Protein 3BJO (pdb70)

InterPro domains:
  IPR003593 AAA+ ATPase domain [SM00382] (24-227)
  IPR011579 ATPase domain [PF01637] (6-269)
  IPR027417 P-loop containing nucleoside triphosphate hydrolase [G3DSA:3.40.50.300] (3-219)
  IPR027417 P-loop containing nucleoside triphosphate hydrolase [SSF52540] (4-293)
  IPR036388 Winged helix-like DNA-binding domain superfamily [G3DSA:1.10.10.10] (275-377)
  IPR049081 Uncharacterized ATP-binding protein MJ1010-like, C-terminal domain [PF21690] (279-377)
  IPR051667 Archaeal ATPase domain-containing protein [PTHR37096] (3-377)

CATH classification: 1.10.10.10

Solvent-accessible surface area: 6872 Å² total

Foldseek 3Di:
DCVVVVVVVVLLVVLVVVVVVLVVQPPDFDFADDPPDTDTHHSVLLLVVLLVLLVPFKAALVVHDPSNVSVCVVVQQWDDDVVVNIIGGNDVSSSSSSNVPD

Secondary structure (DSSP, 8-state):
--HHHHHHHHH--HHHHHHHHHHTTTT---EEEETTEEEE--HHHHHHHHHGGGS-SSEEGGGS-HHHHHHHHHTTSEEEETTTTEEEESSHHHHHHHHHH-

Nearest PDB structures (foldseek):
  3bjo-assembly1_A  TM=1.010E+00  e=8.931E-19  Methanocaldococcus jannaschii DSM 2661
  3h92-assembly1_A  TM=9.023E-01  e=2.180E-09  Methanocaldococcus jannaschii
  7bdv-assembly1_A  TM=6.517E-01  e=1.503E+00  Sulfobacillus 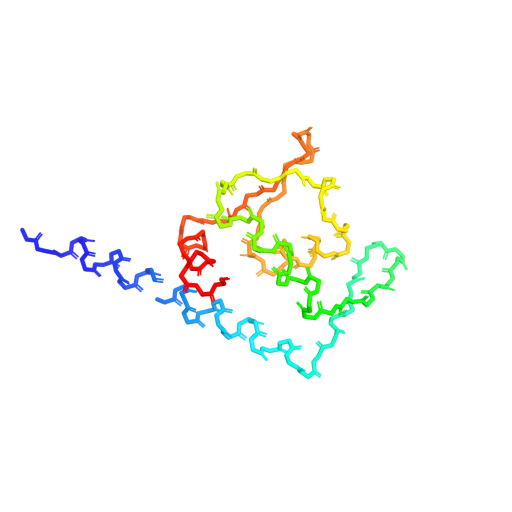thermosulfidooxidans
  6nrb-assembly1_2  TM=3.592E-01  e=3.879E+00  Homo sapiens

Radius of gyration: 14.49 Å; Cα contacts (8 Å, |Δi|>4)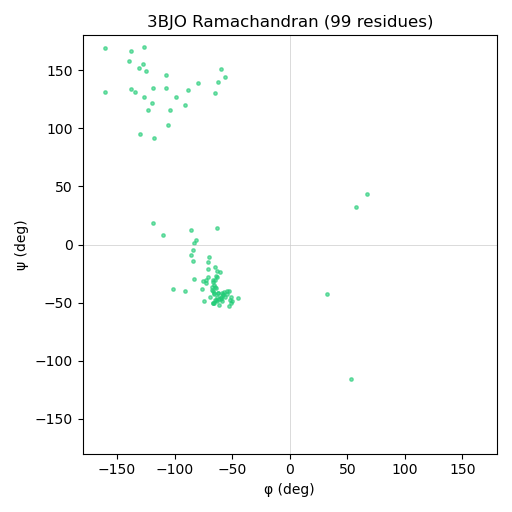: 123; chains: 1; bounding box: 29×47×33 Å

B-factor: mean 47.56, std 6.3, range [28.21, 72.46]

Structure (mmCIF, N/CA/C/O backbone):
data_3BJO
#
_entry.id   3BJO
#
_cell.length_a   62.472
_cell.length_b   83.264
_cell.length_c   125.641
_cell.angle_alpha   90.00
_cell.angle_beta   90.00
_cell.angle_gamma   90.00
#
_symmetry.space_group_name_H-M   'F 2 2 2'
#
loop_
_entity.id
_entity.type
_entity.pdbx_description
1 polymer 'Uncharacterized ATP-binding protein MJ1010'
2 non-polymer 'FORMIC ACID'
3 water water
#
loop_
_atom_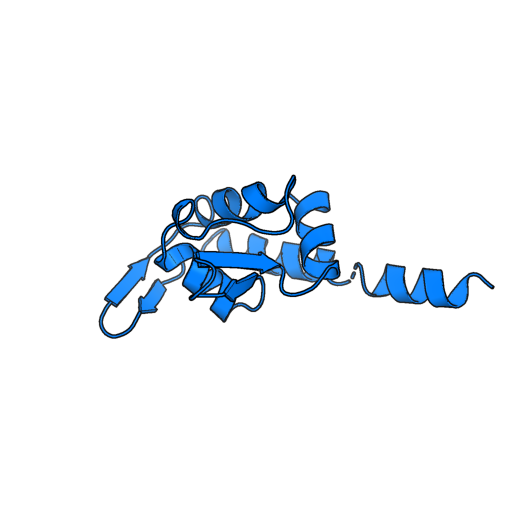site.group_PDB
_atom_site.id
_atom_site.type_symbol
_atom_site.label_atom_id
_atom_site.label_alt_id
_atom_site.label_comp_id
_atom_site.label_asym_id
_atom_site.label_entity_id
_atom_site.label_seq_id
_atom_site.pdbx_PDB_ins_code
_atom_site.Cartn_x
_atom_site.Cartn_y
_atom_site.Cartn_z
_atom_site.occupancy
_atom_site.B_iso_or_equiv
_atom_site.auth_seq_id
_atom_site.auth_comp_id
_atom_site.auth_asym_id
_atom_site.auth_atom_id
_atom_site.pdbx_PDB_model_num
ATOM 1 N N . SER A 1 1 ? 5.107 14.008 -0.219 1.00 54.70 -2 SER A N 1
ATOM 2 C CA . SER A 1 1 ? 5.767 12.750 0.273 1.00 54.36 -2 SER A CA 1
ATOM 3 C C . SER A 1 1 ? 5.951 11.715 -0.854 1.00 53.87 -2 SER A C 1
ATOM 4 O O . SER A 1 1 ? 5.145 11.642 -1.805 1.00 55.09 -2 SER A O 1
ATOM 7 N N . ASN A 1 2 ? 7.018 10.915 -0.754 1.00 51.97 -1 ASN A N 1
ATOM 8 C CA . ASN A 1 2 ? 7.276 9.857 -1.716 1.00 49.18 -1 ASN A CA 1
ATOM 9 C C . ASN A 1 2 ? 6.453 8.567 -1.434 1.00 45.87 -1 ASN A C 1
ATOM 10 O O . ASN A 1 2 ? 6.651 7.564 -2.099 1.00 44.07 -1 ASN A O 1
ATOM 15 N N . ALA A 1 3 ? 5.563 8.591 -0.431 1.00 42.61 0 ALA A N 1
ATOM 16 C CA . ALA A 1 3 ? 5.037 7.342 0.151 1.00 40.42 0 ALA A CA 1
ATOM 17 C C . ALA A 1 3 ? 4.273 6.464 -0.841 1.00 39.46 0 ALA A C 1
ATOM 18 O O . ALA A 1 3 ? 4.628 5.312 -0.988 1.00 39.48 0 ALA A O 1
ATOM 20 N N . LEU A 1 4 ? 3.294 7.030 -1.553 1.00 38.89 1 LEU A N 1
ATOM 21 C CA . LEU A 1 4 ? 2.468 6.312 -2.551 1.00 39.28 1 LEU A CA 1
ATOM 22 C C . LEU A 1 4 ? 3.301 5.848 -3.697 1.00 38.32 1 LEU A C 1
ATOM 23 O O . LEU A 1 4 ? 3.067 4.769 -4.277 1.00 39.03 1 LEU A O 1
ATOM 28 N N . LYS A 1 5 ? 4.272 6.663 -4.064 1.00 37.32 2 LYS A N 1
ATOM 29 C CA . LYS A 1 5 ? 5.196 6.250 -5.103 1.00 38.64 2 LYS A CA 1
ATOM 30 C C . LYS A 1 5 ? 5.949 5.006 -4.644 1.00 36.02 2 LYS A C 1
ATOM 31 O O . LYS A 1 5 ? 6.070 4.044 -5.361 1.00 34.92 2 LYS A O 1
ATOM 37 N N . ASP A 1 6 ? 6.451 5.033 -3.427 1.00 35.02 3 ASP A N 1
ATOM 38 C CA . ASP A 1 6 ? 7.226 3.894 -2.904 1.00 34.88 3 ASP A CA 1
ATOM 39 C C . ASP A 1 6 ? 6.359 2.649 -2.753 1.00 33.28 3 ASP A C 1
ATOM 40 O O . ASP A 1 6 ? 6.834 1.572 -2.934 1.00 34.68 3 ASP A O 1
ATOM 45 N N . VAL A 1 7 ? 5.092 2.813 -2.394 1.00 33.08 4 VAL A N 1
ATOM 46 C CA . VAL A 1 7 ? 4.199 1.660 -2.205 1.00 32.30 4 VAL A CA 1
ATOM 47 C C . VAL A 1 7 ? 4.016 1.002 -3.573 1.00 34.04 4 VAL A C 1
ATOM 48 O O . VAL A 1 7 ? 4.190 -0.189 -3.703 1.00 35.70 4 VAL A O 1
ATOM 52 N N . LEU A 1 8 ? 3.674 1.776 -4.590 1.00 34.17 5 LEU A N 1
ATOM 53 C CA . LEU A 1 8 ? 3.581 1.231 -5.971 1.00 35.87 5 LEU A CA 1
ATOM 54 C C . LEU A 1 8 ? 4.872 0.520 -6.425 1.00 36.62 5 LEU A C 1
ATOM 55 O O . LEU A 1 8 ? 4.859 -0.490 -7.141 1.00 36.49 5 LEU A O 1
ATOM 60 N N . ASN A 1 9 ? 6.019 1.100 -6.074 1.00 39.34 6 ASN A N 1
ATOM 61 C CA . ASN A 1 9 ? 7.321 0.517 -6.419 1.00 41.71 6 ASN A CA 1
ATOM 62 C C . ASN A 1 9 ? 7.480 -0.881 -5.756 1.00 41.47 6 ASN A C 1
ATOM 63 O O . ASN A 1 9 ? 7.932 -1.844 -6.390 1.00 42.28 6 ASN A O 1
ATOM 68 N N . ILE A 1 10 ? 7.059 -0.990 -4.495 1.00 41.04 7 ILE A N 1
ATOM 69 C CA . ILE A 1 10 ? 6.951 -2.303 -3.849 1.00 41.05 7 ILE A CA 1
ATOM 70 C C . ILE A 1 10 ? 6.169 -3.289 -4.702 1.00 41.43 7 ILE A C 1
ATOM 71 O O . ILE A 1 10 ? 6.617 -4.407 -4.958 1.00 41.29 7 ILE A O 1
ATOM 76 N N . LEU A 1 11 ? 4.996 -2.860 -5.159 1.00 41.49 8 LEU A N 1
ATOM 77 C CA . LEU A 1 11 ? 4.067 -3.742 -5.850 1.00 40.78 8 LEU A CA 1
ATOM 78 C C . LEU A 1 11 ? 4.695 -4.165 -7.180 1.00 41.79 8 LEU A C 1
ATOM 79 O O . LEU A 1 11 ? 4.573 -5.313 -7.593 1.00 43.11 8 LEU A O 1
ATOM 84 N N . LEU A 1 12 ? 5.349 -3.220 -7.841 1.00 42.53 9 LEU A N 1
ATOM 85 C CA . LEU A 1 12 ? 5.993 -3.428 -9.138 1.00 42.02 9 LEU A CA 1
ATOM 86 C C . LEU A 1 12 ? 7.137 -4.449 -9.073 1.00 44.05 9 LEU A C 1
ATOM 87 O O . LEU A 1 12 ? 7.189 -5.388 -9.901 1.00 43.68 9 LEU A O 1
ATOM 100 N N . ASP A 1 14 ? 7.768 -6.613 -6.530 1.00 47.36 11 ASP A N 1
ATOM 101 C CA . ASP A 1 14 ? 7.196 -7.884 -6.139 1.00 47.19 11 ASP A CA 1
ATOM 102 C C . ASP A 1 14 ? 6.715 -8.685 -7.349 1.00 47.65 11 ASP A C 1
ATOM 103 O O . ASP A 1 14 ? 6.913 -9.885 -7.388 1.00 46.79 11 ASP A O 1
ATOM 108 N N . GLU A 1 15 ? 6.055 -8.033 -8.313 1.00 46.92 12 GLU A N 1
ATOM 109 C CA . GLU A 1 15 ? 5.451 -8.751 -9.403 1.00 46.48 12 GLU A CA 1
ATOM 110 C C . GLU A 1 15 ? 6.553 -9.188 -10.340 1.00 46.81 12 GLU A C 1
ATOM 111 O O . GLU A 1 15 ? 6.432 -10.205 -10.956 1.00 47.08 12 GLU A O 1
ATOM 117 N N . ILE A 1 16 ? 7.631 -8.412 -10.430 1.00 46.81 13 ILE A N 1
ATOM 118 C CA . ILE A 1 16 ? 8.820 -8.830 -11.149 1.00 46.70 13 ILE A CA 1
ATOM 119 C C . ILE A 1 16 ? 9.426 -10.119 -10.571 1.00 46.88 13 ILE A C 1
ATOM 120 O O . ILE A 1 16 ? 9.769 -11.031 -11.337 1.00 47.01 13 ILE A O 1
ATOM 125 N N . SER A 1 17 ? 9.562 -10.207 -9.250 1.00 46.96 14 SER A N 1
ATOM 126 C CA . SER A 1 17 ? 10.062 -11.419 -8.625 1.00 47.84 14 SER A CA 1
ATOM 127 C C . SER A 1 17 ? 9.120 -12.563 -8.920 1.0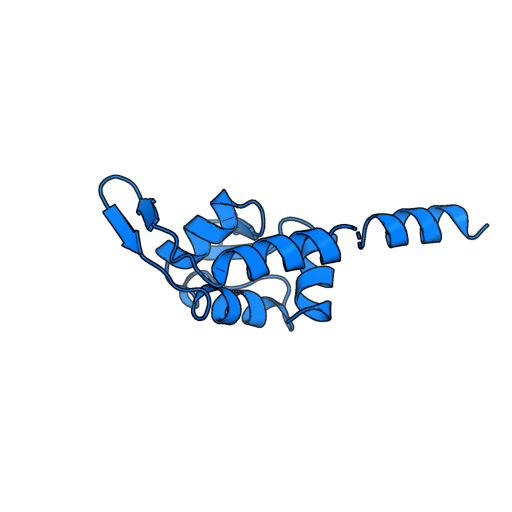0 47.15 14 SER A C 1
ATOM 128 O O . SER A 1 17 ? 9.556 -13.673 -9.193 1.00 47.91 14 SER A O 1
ATOM 131 N N . LYS A 1 18 ? 7.827 -12.299 -8.856 1.00 46.79 15 LYS A N 1
ATOM 132 C CA . LYS A 1 18 ? 6.843 -13.337 -9.103 1.00 47.29 15 LYS A CA 1
ATOM 133 C C . LYS A 1 18 ? 6.916 -13.868 -10.536 1.00 45.63 15 LYS A C 1
ATOM 134 O O . LYS A 1 18 ? 6.841 -15.070 -10.781 1.00 45.07 15 LYS A O 1
ATOM 140 N N . LEU A 1 19 ? 7.017 -12.971 -11.499 1.00 45.08 16 LEU A N 1
ATOM 141 C CA . LEU A 1 19 ? 7.057 -13.403 -12.874 1.00 44.82 16 LEU A CA 1
ATOM 142 C C . LEU A 1 19 ? 8.374 -14.205 -13.122 1.00 44.28 16 LEU A C 1
ATOM 143 O O . LEU A 1 19 ? 8.376 -15.216 -13.783 1.00 44.24 16 LEU A O 1
ATOM 148 N N . LYS A 1 20 ? 9.481 -13.740 -12.574 1.00 45.19 17 LYS A N 1
ATOM 149 C CA . LYS A 1 20 ? 10.785 -14.425 -12.685 1.00 45.58 17 LYS A CA 1
ATOM 150 C C . LYS A 1 20 ? 10.743 -15.849 -12.129 1.00 46.08 17 LYS A C 1
ATOM 151 O O . LYS A 1 20 ? 11.337 -16.769 -12.715 1.00 44.25 17 LYS A O 1
ATOM 157 N N . ASP A 1 21 ? 10.073 -15.996 -10.978 1.00 45.34 18 ASP A N 1
ATOM 158 C CA . ASP A 1 21 ? 9.856 -17.297 -10.379 1.00 47.54 18 ASP A CA 1
ATOM 159 C C . ASP A 1 21 ? 8.977 -18.175 -11.289 1.00 46.70 18 ASP A C 1
ATOM 160 O O . ASP A 1 21 ? 9.292 -19.337 -11.510 1.00 45.55 18 ASP A O 1
ATOM 165 N N . PHE A 1 22 ? 7.866 -17.619 -11.777 1.00 45.59 19 PHE A N 1
ATOM 166 C CA . PHE A 1 22 ? 6.989 -18.320 -12.730 1.00 45.47 19 PHE A CA 1
ATOM 167 C C . PHE A 1 22 ? 7.805 -18.878 -13.895 1.00 45.57 19 PHE A C 1
ATOM 168 O O . PHE A 1 22 ? 7.638 -20.043 -14.313 1.00 45.25 19 PHE A O 1
ATOM 176 N N . LEU A 1 23 ? 8.649 -18.019 -14.457 1.00 44.40 20 LEU A N 1
ATOM 177 C CA . LEU A 1 23 ? 9.336 -18.352 -15.697 1.00 43.37 20 LEU A CA 1
ATOM 178 C C . LEU A 1 23 ? 10.475 -19.340 -15.391 1.00 43.30 20 LEU A C 1
ATOM 179 O O . LEU A 1 23 ? 10.693 -20.283 -16.141 1.00 42.50 20 LEU A O 1
ATOM 184 N N . SER A 1 24 ? 11.161 -19.147 -14.264 1.00 41.29 21 SER A N 1
ATOM 185 C CA . SER A 1 24 ? 12.252 -20.067 -13.884 1.00 42.23 21 SER A CA 1
ATOM 186 C C . SER A 1 24 ? 11.741 -21.480 -13.607 1.00 42.04 21 SER A C 1
ATOM 187 O O . SER A 1 24 ? 12.438 -22.461 -13.848 1.00 41.09 21 SER A O 1
ATOM 190 N N . ASN A 1 25 ? 10.513 -21.583 -13.138 1.00 41.80 22 ASN A N 1
ATOM 191 C CA . ASN A 1 25 ? 9.897 -22.891 -12.828 1.00 42.56 22 ASN A CA 1
ATOM 192 C C . ASN A 1 25 ? 9.729 -23.686 -14.107 1.00 41.80 22 ASN A C 1
ATOM 193 O O . ASN A 1 25 ? 9.516 -24.888 -14.078 1.00 40.28 22 ASN A O 1
ATOM 198 N N . LEU A 1 26 ? 9.764 -22.991 -15.238 1.00 41.10 23 LEU A N 1
ATOM 199 C CA . LEU A 1 26 ? 9.604 -23.690 -16.550 1.00 41.49 23 LEU A CA 1
ATOM 200 C C . LEU A 1 26 ? 10.888 -24.276 -17.083 1.00 41.68 23 LEU A C 1
ATOM 201 O O . LEU A 1 26 ? 10.867 -24.950 -18.133 1.00 42.59 23 LEU A O 1
ATOM 206 N N . ASP A 1 27 ? 12.013 -24.033 -16.416 1.00 40.85 24 ASP A N 1
ATOM 207 C CA . ASP A 1 27 ? 13.297 -24.534 -16.936 1.00 41.41 24 ASP A CA 1
ATOM 208 C C . ASP A 1 27 ? 13.347 -26.030 -17.100 1.00 41.28 24 ASP A C 1
ATOM 209 O O . ASP A 1 27 ? 13.930 -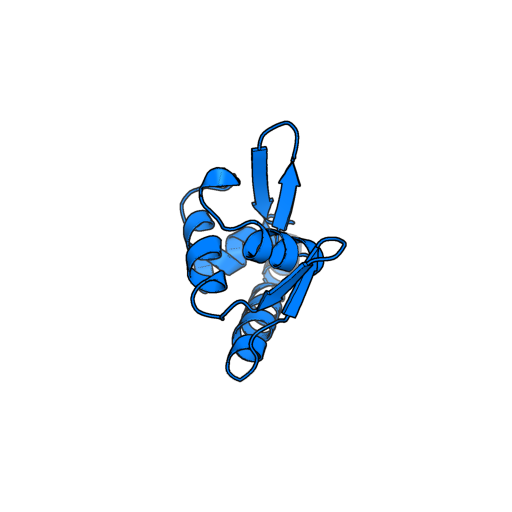26.510 -18.053 1.00 42.05 24 ASP A O 1
ATOM 214 N N . TYR A 1 28 ? 12.815 -26.780 -16.132 1.00 42.48 25 TYR A N 1
ATOM 215 C CA . TYR A 1 28 ? 12.900 -28.254 -16.146 1.00 42.78 25 TYR A CA 1
ATOM 216 C C . TYR A 1 28 ? 11.520 -28.905 -16.198 1.00 45.24 25 TYR A C 1
ATOM 217 O O . TYR A 1 28 ? 11.378 -30.057 -15.872 1.00 44.79 25 TYR A O 1
ATOM 226 N N . ILE A 1 29 ? 10.516 -28.138 -16.599 1.00 46.80 26 ILE A N 1
ATOM 227 C CA . ILE A 1 29 ? 9.121 -28.591 -16.619 1.00 49.12 26 ILE A CA 1
ATOM 228 C C . ILE A 1 29 ? 8.485 -28.187 -17.948 1.00 50.11 26 ILE A C 1
ATOM 229 O O . ILE A 1 29 ? 8.629 -27.013 -18.393 1.00 51.15 26 ILE A O 1
ATOM 234 N N . LYS A 1 30 ? 7.820 -29.145 -18.612 1.00 49.61 27 LYS A N 1
ATOM 235 C CA . LYS A 1 30 ? 6.947 -28.817 -19.741 1.00 49.55 27 LYS A CA 1
ATOM 236 C C . LYS A 1 30 ? 5.503 -28.963 -19.271 1.00 49.79 27 LYS A C 1
ATOM 237 O O . LYS A 1 30 ? 5.000 -30.099 -19.162 1.00 49.10 27 LYS A O 1
ATOM 243 N N . PRO A 1 31 ? 4.817 -27.822 -18.980 1.00 49.37 28 PRO A N 1
ATOM 244 C CA . PRO A 1 31 ? 3.470 -27.965 -18.410 1.00 49.16 28 PRO A CA 1
ATOM 245 C C . PRO A 1 31 ? 2.574 -28.806 -19.304 1.00 49.14 28 PRO A C 1
ATOM 246 O O . PRO A 1 31 ? 2.657 -28.736 -20.544 1.00 47.88 28 PRO A O 1
ATOM 250 N N . LYS A 1 32 ? 1.724 -29.588 -18.659 1.00 49.13 29 LYS A N 1
ATOM 251 C CA . LYS A 1 32 ? 0.652 -30.305 -19.346 1.00 50.03 29 LYS A CA 1
ATOM 252 C C . LYS A 1 32 ? -0.639 -29.553 -19.057 1.00 49.38 29 LYS A C 1
ATOM 253 O O . LYS A 1 32 ? -1.047 -29.396 -17.909 1.00 50.23 29 LYS A O 1
ATOM 259 N N . VAL A 1 33 ? -1.229 -29.008 -20.109 1.00 48.85 30 VAL A N 1
ATOM 260 C CA . VAL A 1 33 ? -2.434 -28.171 -20.050 1.00 47.31 30 VAL A CA 1
ATOM 261 C C . VAL A 1 33 ? -3.691 -28.986 -20.388 1.00 46.98 30 VAL A C 1
ATOM 262 O O . VAL A 1 33 ? -3.773 -29.629 -21.438 1.00 44.70 30 VAL A O 1
ATOM 266 N N . ASN A 1 34 ? -4.669 -28.931 -19.497 1.00 48.43 31 ASN A N 1
ATOM 267 C CA . ASN A 1 34 ? -5.967 -29.602 -19.665 1.00 49.73 31 ASN A CA 1
ATOM 268 C C . ASN A 1 34 ? -6.977 -28.677 -20.344 1.00 49.30 31 ASN A C 1
ATOM 269 O O . ASN A 1 34 ? -7.258 -27.583 -19.841 1.00 48.87 31 ASN A O 1
ATOM 274 N N . ILE A 1 35 ? -7.487 -29.094 -21.498 1.00 48.21 32 ILE A N 1
ATOM 275 C CA . ILE A 1 35 ? -8.552 -28.354 -22.176 1.00 47.32 32 ILE A CA 1
ATOM 276 C C . ILE A 1 35 ? -9.646 -29.367 -22.509 1.00 47.28 32 ILE A C 1
ATOM 277 O O . ILE A 1 35 ? -9.583 -30.083 -23.538 1.00 44.52 32 ILE A O 1
ATOM 282 N N . GLU A 1 36 ? -10.633 -29.440 -21.603 1.00 47.72 33 GLU A N 1
ATOM 283 C CA . GLU A 1 36 ? -11.643 -30.476 -21.636 1.00 49.41 33 GLU A CA 1
ATOM 284 C C . GLU A 1 36 ? -10.925 -31.811 -21.689 1.00 49.12 33 GLU A C 1
ATOM 285 O O . GLU A 1 36 ? -10.172 -32.162 -20.798 1.00 49.46 33 GLU A O 1
ATOM 291 N N . GLU A 1 37 ? -11.112 -32.520 -22.784 1.00 48.87 34 GLU A N 1
ATOM 292 C CA . GLU A 1 37 ? -10.604 -33.854 -22.889 1.00 49.62 34 GLU A CA 1
ATOM 293 C C . GLU A 1 37 ? -9.140 -33.877 -23.333 1.00 48.96 34 GLU A C 1
ATOM 294 O O . GLU A 1 37 ? -8.474 -34.902 -23.180 1.00 49.98 34 GLU A O 1
ATOM 300 N N . GLU A 1 38 ? -8.643 -32.735 -23.829 1.00 47.51 35 GLU A N 1
ATOM 301 C CA . GLU A 1 38 ? -7.274 -32.597 -24.343 1.00 46.03 35 GLU A CA 1
ATOM 302 C C . GLU A 1 38 ? -6.274 -32.426 -23.230 1.00 44.66 35 GLU A C 1
ATOM 303 O O . GLU A 1 38 ? -6.501 -31.683 -22.279 1.00 43.50 35 GLU A O 1
ATOM 309 N N . ILE A 1 39 ? -5.141 -33.090 -23.390 1.00 43.67 36 ILE A N 1
ATOM 310 C CA . ILE A 1 39 ? -3.979 -32.840 -22.556 1.00 43.85 36 ILE A CA 1
ATOM 311 C C . ILE A 1 39 ? -2.798 -32.460 -23.450 1.00 42.90 36 ILE A C 1
ATOM 312 O O . ILE A 1 39 ? -2.345 -33.262 -24.252 1.00 42.71 36 ILE A O 1
ATOM 317 N N . ILE A 1 40 ? -2.316 -31.237 -23.307 1.00 42.96 37 ILE A N 1
ATOM 318 C CA . ILE A 1 40 ? -1.347 -30.693 -24.257 1.00 43.15 37 ILE A CA 1
ATOM 319 C C . ILE A 1 40 ? -0.098 -30.172 -23.551 1.00 43.40 37 ILE A C 1
ATOM 320 O O . ILE A 1 40 ? -0.157 -29.339 -22.615 1.00 42.70 37 ILE A O 1
ATOM 325 N N . GLU A 1 41 ? 1.036 -30.671 -24.017 1.00 44.30 38 GLU A N 1
ATOM 326 C CA . GLU A 1 41 ? 2.306 -30.287 -23.458 1.00 45.38 38 GLU A CA 1
ATOM 327 C C . GLU A 1 41 ? 2.794 -29.063 -24.182 1.00 45.76 38 GLU A C 1
ATOM 328 O O . GLU A 1 41 ? 2.757 -29.004 -25.428 1.00 45.45 38 GLU A O 1
ATOM 334 N N . ILE A 1 42 ? 3.241 -28.084 -23.402 1.00 45.26 39 ILE A N 1
ATOM 335 C CA . ILE A 1 42 ? 3.871 -26.894 -23.952 1.00 45.41 39 ILE A CA 1
ATOM 336 C C . ILE A 1 42 ? 5.220 -26.695 -23.290 1.00 45.86 39 ILE A C 1
ATOM 337 O O . ILE A 1 42 ? 5.515 -27.332 -22.278 1.00 43.49 39 ILE A O 1
ATOM 342 N N . ARG A 1 43 ? 5.981 -25.755 -23.855 1.00 46.50 40 ARG A N 1
ATOM 343 C CA . ARG A 1 43 ? 7.393 -25.525 -23.563 1.00 48.47 40 ARG A CA 1
ATOM 344 C C . ARG A 1 43 ? 7.606 -24.090 -23.147 1.00 45.51 40 ARG A C 1
ATOM 345 O O . ARG A 1 43 ? 6.911 -23.185 -23.619 1.00 45.31 40 ARG A O 1
ATOM 353 N N . LYS A 1 44 ? 8.604 -23.884 -22.294 1.00 45.27 41 LYS A N 1
ATOM 354 C CA . LYS A 1 44 ? 9.049 -22.541 -21.892 1.00 44.64 41 LYS A CA 1
ATOM 355 C C . LYS A 1 44 ? 9.155 -21.615 -23.088 1.00 45.32 41 LYS A C 1
ATOM 356 O O . LYS A 1 44 ? 8.684 -20.476 -23.037 1.00 44.04 41 LYS A O 1
ATOM 362 N N . GLU A 1 45 ? 9.773 -22.100 -24.162 1.00 46.20 42 GLU A N 1
ATOM 363 C CA A GLU A 1 45 ? 10.006 -21.267 -25.340 0.50 47.00 42 GLU A CA 1
ATOM 364 C CA B GLU A 1 45 ? 10.007 -21.242 -25.310 0.50 47.72 42 GLU A CA 1
ATOM 365 C C . GLU A 1 45 ? 8.693 -20.691 -25.860 1.00 47.41 42 GLU A C 1
ATOM 366 O O . GLU A 1 45 ? 8.647 -19.566 -26.240 1.00 48.48 42 GLU A O 1
ATOM 377 N N . ASP A 1 46 ? 7.634 -21.499 -25.885 1.00 47.51 43 ASP A N 1
ATOM 378 C CA . ASP A 1 46 ? 6.338 -21.087 -26.440 1.00 48.19 43 ASP A CA 1
ATOM 379 C C . ASP A 1 46 ? 5.713 -19.996 -25.547 1.00 47.51 43 ASP A C 1
ATOM 380 O O . ASP A 1 46 ? 5.060 -19.028 -26.016 1.00 45.93 43 ASP A O 1
ATOM 385 N N . ILE A 1 47 ? 5.888 -20.193 -24.248 1.00 46.40 44 ILE A N 1
ATOM 386 C CA . ILE A 1 47 ? 5.355 -19.286 -23.256 1.00 46.44 44 ILE A CA 1
ATOM 387 C C . ILE A 1 47 ? 6.035 -17.889 -23.364 1.00 47.39 44 ILE A C 1
ATOM 388 O O . ILE A 1 47 ? 5.353 -16.850 -23.351 1.00 46.99 44 ILE A O 1
ATOM 393 N N . ILE A 1 48 ? 7.368 -17.891 -23.450 1.00 47.91 45 ILE A N 1
ATOM 394 C CA . ILE A 1 48 ? 8.196 -16.680 -23.633 1.00 48.50 45 ILE A CA 1
ATOM 395 C C . ILE A 1 48 ? 7.792 -15.976 -24.908 1.00 47.68 45 ILE A C 1
ATOM 396 O O . ILE A 1 48 ? 7.568 -14.780 -24.924 1.00 47.35 45 ILE A O 1
ATOM 401 N N . ASN A 1 49 ? 7.694 -16.715 -25.995 1.00 47.72 46 ASN A N 1
ATOM 402 C CA . ASN A 1 49 ? 7.234 -16.113 -27.251 1.00 48.31 46 ASN A CA 1
ATOM 403 C C . ASN A 1 49 ? 5.885 -15.389 -27.154 1.00 47.20 46 ASN A C 1
ATOM 404 O O . ASN A 1 49 ? 5.764 -14.294 -27.663 1.00 45.28 46 ASN A O 1
ATOM 409 N N . ALA A 1 50 ? 4.899 -15.974 -26.453 1.00 45.25 47 ALA A N 1
ATOM 410 C CA . ALA A 1 50 ? 3.598 -15.356 -26.357 1.00 44.53 47 ALA A CA 1
ATOM 411 C C . ALA A 1 50 ? 3.698 -14.086 -25.508 1.00 44.81 47 ALA A C 1
ATOM 412 O O . ALA A 1 50 ? 3.112 -13.037 -25.828 1.00 45.53 47 ALA A O 1
ATOM 414 N N . LEU A 1 51 ? 4.401 -14.193 -24.393 1.00 42.03 48 LEU A N 1
ATOM 415 C CA . LEU A 1 51 ? 4.491 -13.051 -23.459 1.00 43.97 48 LEU A CA 1
ATOM 416 C C . LEU A 1 51 ? 5.269 -11.889 -24.076 1.00 44.14 48 LEU A C 1
ATOM 417 O O . LEU A 1 51 ? 5.006 -10.722 -23.793 1.00 44.23 48 LEU A O 1
ATOM 422 N N . LYS A 1 52 ? 6.243 -12.214 -24.922 1.00 44.06 49 LYS A N 1
ATOM 423 C CA . LYS A 1 52 ? 7.055 -11.174 -25.512 1.00 45.47 49 LYS A CA 1
ATOM 424 C C . LYS A 1 52 ? 6.177 -10.270 -26.370 1.00 44.58 49 LYS A C 1
ATOM 425 O O . LYS A 1 52 ? 6.493 -9.090 -26.593 1.00 44.01 49 LYS A O 1
ATOM 431 N N . LEU A 1 53 ? 5.045 -10.808 -26.807 1.00 44.95 50 LEU A N 1
ATOM 432 C CA . LEU A 1 53 ? 4.135 -10.041 -27.681 1.00 45.31 50 LEU A CA 1
ATOM 433 C C . LEU A 1 53 ? 3.587 -8.820 -26.922 1.00 45.41 50 LEU A C 1
ATOM 434 O O . LEU A 1 53 ? 3.259 -7.789 -27.509 1.00 43.28 50 LEU A O 1
ATOM 439 N N . PHE A 1 54 ? 3.518 -8.948 -25.608 1.00 46.02 51 PHE A N 1
ATOM 440 C CA . PHE A 1 54 ? 2.953 -7.897 -24.781 1.00 48.24 51 PHE A CA 1
ATOM 441 C C . PHE A 1 54 ? 3.988 -6.809 -24.469 1.00 50.24 51 PHE A C 1
ATOM 442 O O . PHE A 1 54 ? 3.679 -5.839 -23.770 1.00 50.65 51 PHE A O 1
ATOM 450 N N . LYS A 1 55 ? 5.211 -6.942 -24.985 1.00 51.84 52 LYS A N 1
ATOM 451 C CA . LYS A 1 55 ? 6.235 -5.917 -24.714 1.00 53.72 52 LYS A CA 1
ATOM 452 C C . LYS A 1 55 ? 5.881 -4.595 -25.374 1.00 55.01 52 LYS A C 1
ATOM 453 O O . LYS A 1 55 ? 6.092 -3.543 -24.793 1.00 57.43 52 LYS A O 1
ATOM 459 N N . GLY A 1 56 ? 5.297 -4.636 -26.556 1.00 55.22 53 GLY A N 1
ATOM 460 C CA . GLY A 1 56 ? 4.932 -3.408 -27.198 1.00 56.62 53 GLY A CA 1
ATOM 461 C C . GLY A 1 56 ? 3.446 -3.101 -27.309 1.00 56.71 53 GLY A C 1
ATOM 462 O O . GLY A 1 56 ? 3.079 -2.142 -27.990 1.00 57.45 53 GLY A O 1
ATOM 463 N N . LYS A 1 57 ? 2.588 -3.895 -26.666 1.00 55.16 54 LYS A N 1
ATOM 464 C CA . LYS A 1 57 ? 1.152 -3.708 -26.814 1.00 53.78 54 LYS A CA 1
ATOM 465 C C . LYS A 1 57 ? 0.402 -4.356 -25.682 1.00 52.57 54 LYS A C 1
ATOM 466 O O . LYS A 1 57 ? 0.668 -5.514 -25.362 1.00 51.48 54 LYS A O 1
ATOM 472 N N . TYR A 1 58 ? -0.531 -3.619 -25.067 1.00 51.04 55 TYR A N 1
ATOM 473 C CA . TYR A 1 58 ? -1.180 -4.103 -23.849 1.00 49.79 55 TYR A CA 1
ATOM 474 C C . TYR A 1 58 ? -2.146 -5.226 -24.168 1.00 48.83 55 TYR A C 1
ATOM 475 O O . TYR A 1 58 ? -2.282 -6.159 -23.400 1.00 48.26 55 TYR A O 1
ATOM 484 N N . GLU A 1 59 ? -2.773 -5.155 -25.333 1.00 48.41 56 GLU A N 1
ATOM 485 C CA . GLU A 1 59 ? -3.850 -6.066 -25.680 1.00 49.50 56 GLU A CA 1
ATOM 486 C C . GLU A 1 59 ? -3.501 -6.873 -26.919 1.00 47.33 56 GLU A C 1
ATOM 487 O O . GLU A 1 59 ? -3.248 -6.305 -27.987 1.00 47.30 56 GLU A O 1
ATOM 493 N N . ILE A 1 60 ? -3.502 -8.196 -26.769 1.00 46.00 57 ILE A N 1
ATOM 494 C CA . ILE A 1 60 ? -3.021 -9.105 -27.833 1.00 44.81 57 ILE A CA 1
ATOM 495 C C . ILE A 1 60 ? -4.090 -10.070 -28.370 1.00 44.28 57 ILE A C 1
ATOM 496 O O . ILE A 1 60 ? -4.804 -10.699 -27.612 1.00 44.43 57 ILE A O 1
ATOM 501 N N . GLU A 1 61 ? -4.165 -10.199 -29.681 1.00 42.95 58 GLU A N 1
ATOM 502 C CA . GLU A 1 61 ? -5.107 -11.151 -30.314 1.00 42.55 58 GLU A CA 1
ATOM 503 C C . GLU A 1 61 ? -4.813 -12.619 -30.012 1.00 41.85 58 GLU A C 1
ATOM 504 O O . GLU A 1 61 ? -3.659 -13.078 -30.168 1.00 42.13 58 GLU A O 1
ATOM 510 N N . VAL A 1 62 ? -5.842 -13.366 -29.589 1.00 40.87 59 VAL A N 1
ATOM 511 C CA . VAL A 1 62 ? -5.629 -14.775 -29.242 1.00 40.33 59 VAL A CA 1
ATOM 512 C C . VAL A 1 62 ? -5.117 -15.593 -30.451 1.00 39.79 59 VAL A C 1
ATOM 513 O O . VAL A 1 62 ? -4.499 -16.633 -30.277 1.00 39.16 59 VAL A O 1
ATOM 517 N N . ASP A 1 63 ? -5.397 -15.099 -31.653 1.00 38.72 60 ASP A N 1
ATOM 518 C CA . ASP A 1 63 ? -5.057 -15.795 -32.867 1.00 39.72 60 ASP A CA 1
ATOM 519 C C . ASP A 1 63 ? -3.539 -15.803 -33.101 1.00 40.87 60 ASP A C 1
ATOM 520 O O . ASP A 1 63 ? -3.047 -16.531 -33.976 1.00 40.75 60 ASP A O 1
ATOM 525 N N . LYS A 1 64 ? -2.801 -15.006 -32.306 1.00 40.58 61 LYS A N 1
ATOM 526 C CA . LYS A 1 64 ? -1.327 -15.002 -32.369 1.00 41.92 61 LYS A CA 1
ATOM 527 C C . LYS A 1 64 ? -0.623 -16.075 -31.508 1.00 40.98 61 LYS A C 1
ATOM 528 O O . LYS A 1 64 ? 0.571 -16.271 -31.619 1.00 42.67 61 LYS A O 1
ATOM 534 N N . ILE A 1 65 ? -1.377 -16.762 -30.673 1.00 41.77 62 ILE A N 1
ATOM 535 C CA . ILE A 1 65 ? -0.860 -17.623 -29.597 1.00 41.68 62 ILE A CA 1
ATOM 536 C C . 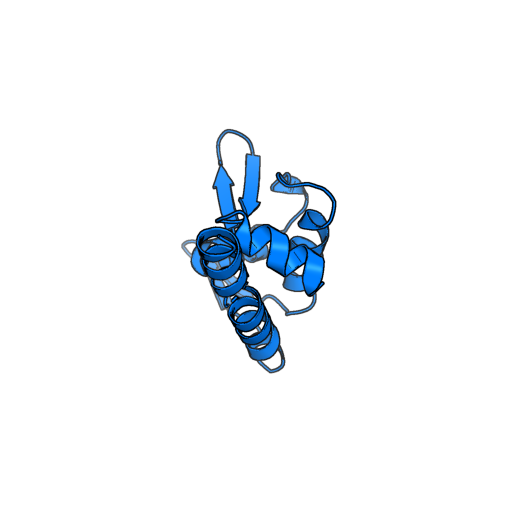ILE A 1 65 ? -1.657 -18.938 -29.532 1.00 42.24 62 ILE A C 1
ATOM 537 O O . ILE A 1 65 ? -2.887 -18.899 -29.629 1.00 44.52 62 ILE A O 1
ATOM 542 N N . PRO A 1 66 ? -0.967 -20.094 -29.424 1.00 42.38 63 PRO A N 1
ATOM 543 C CA . PRO A 1 66 ? -1.717 -21.325 -29.326 1.00 42.47 63 PRO A CA 1
ATOM 544 C C . PRO A 1 66 ? -2.576 -21.316 -28.073 1.00 42.11 63 PRO A C 1
ATOM 545 O O . PRO A 1 66 ? -2.112 -20.913 -26.989 1.00 41.30 63 PRO A O 1
ATOM 549 N N . LYS A 1 67 ? -3.783 -21.825 -28.251 1.00 41.48 64 LYS A N 1
ATOM 550 C CA . LYS A 1 67 ? -4.752 -21.914 -27.214 1.00 42.88 64 LYS A CA 1
ATOM 551 C C . LYS A 1 67 ? -4.155 -22.577 -25.977 1.00 43.22 64 LYS A C 1
ATOM 552 O O . LYS A 1 67 ? -4.316 -22.050 -24.899 1.00 45.13 64 LYS A O 1
ATOM 558 N N . ALA A 1 68 ? -3.421 -23.678 -26.137 1.00 42.81 65 ALA A N 1
ATOM 559 C CA . ALA A 1 68 ? -2.850 -24.365 -24.973 1.00 43.09 65 ALA A CA 1
ATOM 560 C C . ALA A 1 68 ? -1.978 -23.414 -24.194 1.00 42.63 65 ALA A C 1
ATOM 561 O O . ALA A 1 68 ? -1.999 -23.427 -22.975 1.00 41.06 65 ALA A O 1
ATOM 563 N N . VAL A 1 69 ? -1.208 -22.594 -24.926 1.00 42.75 66 VAL A N 1
ATOM 564 C CA . VAL A 1 69 ? -0.295 -21.615 -24.292 1.00 42.46 66 VAL A CA 1
ATOM 565 C C . VAL A 1 69 ? -1.072 -20.523 -23.554 1.00 42.66 66 VAL A C 1
ATOM 566 O O . VAL A 1 69 ? -0.819 -20.259 -22.379 1.00 42.04 66 VAL A O 1
ATOM 570 N N . TYR A 1 70 ? -2.050 -19.885 -24.206 1.00 44.06 67 TYR A N 1
ATOM 571 C CA . TYR A 1 70 ? -2.729 -18.829 -23.467 1.00 44.31 67 TYR A CA 1
ATOM 572 C C . TYR A 1 70 ? -3.664 -19.351 -22.364 1.00 45.03 67 TYR A C 1
ATOM 573 O O . TYR A 1 70 ? -3.879 -18.654 -21.362 1.00 45.18 67 TYR A O 1
ATOM 582 N N . VAL A 1 71 ? -4.256 -20.540 -22.545 1.00 44.68 68 VAL A N 1
ATOM 583 C CA . VAL A 1 71 ? -5.030 -21.166 -21.442 1.00 45.36 68 VAL A CA 1
ATOM 584 C C . VAL A 1 71 ? -4.145 -21.368 -20.189 1.00 46.45 68 VAL A C 1
ATOM 585 O O . VAL A 1 71 ? -4.573 -21.091 -19.064 1.00 46.89 68 VAL A O 1
ATOM 589 N N . TYR A 1 72 ? -2.913 -21.842 -20.396 1.00 45.78 69 TYR A N 1
ATOM 590 C CA . TYR A 1 72 ? -1.975 -21.993 -19.278 1.00 46.21 69 TYR A CA 1
ATOM 591 C C . TYR A 1 72 ? -1.738 -20.633 -18.621 1.00 45.75 69 TYR A C 1
ATOM 592 O O . TYR A 1 72 ? -1.776 -20.522 -17.403 1.00 44.46 69 TYR A O 1
ATOM 601 N N . LEU A 1 73 ? -1.523 -19.591 -19.436 1.00 44.96 70 LEU A N 1
ATOM 602 C CA . LEU A 1 73 ? -1.145 -18.265 -18.914 1.00 45.86 70 LEU A CA 1
ATOM 603 C C . LEU A 1 73 ? -2.328 -17.583 -18.192 1.00 46.53 70 LEU A C 1
ATOM 604 O O . LEU A 1 73 ? -2.138 -16.785 -17.288 1.00 45.78 70 LEU A O 1
ATOM 609 N N . VAL A 1 74 ? -3.553 -17.924 -18.602 1.00 45.82 71 VAL A N 1
ATOM 610 C CA . VAL A 1 74 ? -4.744 -17.489 -17.886 1.00 47.49 71 VAL A CA 1
ATOM 611 C C . VAL A 1 74 ? -4.878 -18.288 -16.589 1.00 48.45 71 VAL A C 1
ATOM 612 O O . VAL A 1 74 ? -5.073 -17.715 -15.540 1.00 48.71 71 VAL A O 1
ATOM 616 N N . LYS A 1 75 ? -4.752 -19.612 -16.667 1.00 49.93 72 LYS A N 1
ATOM 617 C CA . LYS A 1 75 ? -4.874 -20.469 -15.484 1.00 51.43 72 LYS A CA 1
ATOM 618 C C . LYS A 1 75 ? -3.926 -19.964 -14.407 1.00 51.32 72 LYS A C 1
ATOM 619 O O . LYS A 1 75 ? -4.269 -19.922 -13.217 1.00 50.72 72 LYS A O 1
ATOM 625 N N . LYS A 1 76 ? -2.734 -19.569 -14.855 1.00 50.62 73 LYS A N 1
ATOM 626 C CA . LYS A 1 76 ? -1.663 -19.128 -13.969 1.00 50.60 73 LYS A CA 1
ATOM 627 C C . LYS A 1 76 ? -1.705 -17.661 -13.570 1.00 50.11 73 LYS A C 1
ATOM 628 O O . LYS A 1 76 ? -0.725 -17.153 -13.020 1.00 49.58 73 LYS A O 1
ATOM 634 N N . ASN A 1 77 ? -2.829 -16.996 -13.854 1.00 49.43 74 ASN A N 1
ATOM 635 C CA . ASN A 1 77 ? -3.080 -15.602 -13.510 1.00 49.00 74 ASN A CA 1
ATOM 636 C C . ASN A 1 77 ? -2.098 -14.603 -14.050 1.00 48.42 74 ASN A C 1
ATOM 637 O O . ASN A 1 77 ? -1.832 -13.589 -13.408 1.00 47.68 74 ASN A O 1
ATOM 642 N N . ILE A 1 78 ? -1.558 -14.890 -15.230 1.00 47.69 75 ILE A N 1
ATOM 643 C CA . ILE A 1 78 ? -0.674 -13.949 -15.906 1.00 47.67 75 ILE A CA 1
ATOM 644 C C . ILE A 1 78 ? -1.500 -13.057 -16.824 1.00 47.49 75 ILE A C 1
ATOM 645 O O . ILE A 1 78 ? -1.225 -11.865 -16.943 1.00 48.62 75 ILE A O 1
ATOM 650 N N . LEU A 1 79 ? -2.490 -13.651 -17.493 1.00 47.84 76 LEU A N 1
ATOM 651 C CA . LEU A 1 79 ? -3.269 -12.978 -18.535 1.00 47.24 76 LEU A CA 1
ATOM 652 C C . LEU A 1 79 ? -4.756 -13.118 -18.229 1.00 47.61 76 LEU A C 1
ATOM 653 O O . LEU A 1 79 ? -5.142 -14.043 -17.538 1.00 46.46 76 LEU A O 1
ATOM 658 N N . PHE A 1 80 ? -5.575 -12.187 -18.740 1.00 48.27 77 PHE A N 1
ATOM 659 C CA . PHE A 1 80 ? -7.020 -12.322 -18.836 1.00 49.34 77 PHE A CA 1
ATOM 660 C C . PHE A 1 80 ? -7.417 -12.536 -20.269 1.00 49.42 77 PHE A C 1
ATOM 661 O O . PHE A 1 80 ? -6.817 -11.940 -21.150 1.00 49.25 77 PHE A O 1
ATOM 669 N N . LEU A 1 81 ? -8.467 -13.336 -20.476 1.00 49.09 78 LEU A N 1
ATOM 670 C CA . LEU A 1 81 ? -9.035 -13.622 -21.802 1.00 49.03 78 LEU A CA 1
ATOM 671 C C . LEU A 1 81 ? -10.375 -12.910 -21.993 1.00 49.39 78 LEU A C 1
ATOM 672 O O . LEU A 1 81 ? -11.213 -12.933 -21.092 1.00 47.39 78 LEU A O 1
ATOM 677 N N . TYR A 1 82 ? -10.549 -12.280 -23.161 1.00 50.04 79 TYR A N 1
ATOM 678 C CA . TYR A 1 82 ? -11.816 -11.658 -23.579 1.00 50.71 79 TYR A CA 1
ATOM 679 C C . TYR A 1 82 ? -12.247 -12.412 -24.832 1.00 50.99 79 TYR A C 1
ATOM 680 O O . TYR A 1 82 ? -11.789 -12.108 -25.935 1.00 50.44 79 TYR A O 1
ATOM 689 N N . PRO A 1 83 ? -13.052 -13.471 -24.650 1.00 51.07 80 PRO A N 1
ATOM 690 C CA . PRO A 1 83 ? -13.342 -14.416 -25.739 1.00 51.19 80 PRO A CA 1
ATOM 691 C C . PRO A 1 83 ? -14.088 -13.758 -26.889 1.00 50.96 80 PRO A C 1
ATOM 692 O O . PRO A 1 83 ? -13.792 -14.050 -28.049 1.00 49.56 80 PRO A O 1
ATOM 696 N N . GLN A 1 84 ? -14.997 -12.844 -26.541 1.00 50.81 81 GLN A N 1
ATOM 697 C CA . GLN A 1 84 ? -15.804 -12.114 -27.502 1.00 52.16 81 GLN A CA 1
ATOM 698 C C . GLN A 1 84 ? -14.888 -11.208 -28.313 1.00 51.19 81 GLN A C 1
ATOM 699 O O . GLN A 1 84 ? -14.923 -11.270 -29.523 1.00 50.27 81 GLN A O 1
ATOM 705 N N . ARG A 1 85 ? -14.040 -10.409 -27.651 1.00 50.98 82 ARG A N 1
ATOM 706 C CA . ARG A 1 85 ? -13.036 -9.586 -28.373 1.00 51.18 82 ARG A CA 1
ATOM 707 C C . ARG A 1 85 ? -11.997 -10.421 -29.165 1.00 49.97 82 ARG A C 1
ATOM 708 O O . ARG A 1 85 ? -11.459 -9.965 -30.178 1.00 50.15 82 ARG A O 1
ATOM 716 N N . GLY A 1 86 ? -11.740 -11.641 -28.695 1.00 48.52 83 GLY A N 1
ATOM 717 C CA . GLY A 1 86 ? -10.653 -12.489 -29.189 1.00 47.74 83 GLY A CA 1
ATOM 718 C C . GLY A 1 86 ? -9.304 -11.886 -28.840 1.00 46.96 83 GLY A C 1
ATOM 719 O O . GLY A 1 86 ? -8.384 -11.848 -29.677 1.00 47.16 83 GLY A O 1
ATOM 720 N N . THR A 1 87 ? -9.185 -11.401 -27.609 1.00 45.92 84 THR A N 1
ATOM 721 C CA . THR A 1 87 ? -7.935 -10.769 -27.171 1.00 44.96 84 THR A CA 1
ATOM 722 C C . THR A 1 87 ? -7.570 -11.203 -25.740 1.00 45.15 84 THR A C 1
ATOM 723 O O . THR A 1 87 ? -8.401 -11.769 -25.000 1.00 46.23 84 THR A O 1
ATOM 727 N N . LEU A 1 88 ? -6.327 -10.920 -25.359 1.00 43.39 85 LEU A N 1
ATOM 728 C CA . LEU A 1 88 ? -5.821 -11.230 -24.058 1.00 43.65 85 LEU A CA 1
ATOM 729 C C . LEU A 1 88 ? -5.151 -9.943 -23.562 1.00 43.67 85 LEU A C 1
ATOM 730 O O . LEU A 1 88 ? -4.673 -9.114 -24.394 1.00 43.78 85 LEU A O 1
ATOM 735 N N . LYS A 1 89 ? -5.110 -9.757 -22.239 1.00 43.77 86 LYS A N 1
ATOM 736 C CA . LYS A 1 89 ? -4.363 -8.631 -21.650 1.00 44.19 86 LYS A CA 1
ATOM 737 C C . LYS A 1 89 ? -3.667 -9.170 -20.413 1.00 44.31 86 LYS A C 1
ATOM 738 O O . LYS A 1 89 ? -4.125 -10.154 -19.865 1.00 44.40 86 LYS A O 1
ATOM 744 N N . PRO A 1 90 ? -2.588 -8.510 -19.940 1.00 44.65 87 PRO A N 1
ATOM 745 C CA . PRO A 1 90 ? -2.025 -8.892 -18.640 1.00 45.41 87 PRO A CA 1
ATOM 746 C C . PRO A 1 90 ? -3.065 -8.727 -17.523 1.00 45.83 87 PRO A C 1
ATOM 747 O O . PRO A 1 90 ? -3.971 -7.911 -17.657 1.00 44.48 87 PRO A O 1
ATOM 751 N N . GLN A 1 91 ? -2.974 -9.522 -16.456 1.00 47.48 88 GLN A N 1
ATOM 752 C CA . GLN A 1 91 ? -4.024 -9.466 -15.425 1.00 48.47 88 GLN A CA 1
ATOM 753 C C . GLN A 1 91 ? -3.986 -8.204 -14.632 1.00 48.53 88 GLN A C 1
ATOM 754 O O . GLN A 1 91 ? -4.950 -7.890 -13.959 1.00 48.92 88 GLN A O 1
ATOM 760 N N . SER A 1 92 ? -2.881 -7.469 -14.722 1.00 49.01 89 SER A N 1
ATOM 761 C CA . SER A 1 92 ? -2.780 -6.131 -14.086 1.00 49.07 89 SER A CA 1
ATOM 762 C C . SER A 1 92 ? -1.662 -5.376 -14.755 1.00 48.29 89 SER A C 1
ATOM 763 O O . SER A 1 92 ? -0.923 -5.972 -15.542 1.00 45.65 89 SER A O 1
ATOM 766 N N . PHE A 1 93 ? -1.544 -4.076 -14.485 1.00 47.39 90 PHE A N 1
ATOM 767 C CA . PHE A 1 93 ? -0.451 -3.294 -15.078 1.00 47.56 90 PHE A CA 1
ATOM 768 C C . PHE A 1 93 ? 0.889 -3.681 -14.436 1.00 46.03 90 PHE A C 1
ATOM 769 O O . PHE A 1 93 ? 1.966 -3.406 -15.025 1.00 46.27 90 PHE A O 1
ATOM 777 N N . LEU A 1 94 ? 0.839 -4.272 -13.235 1.00 44.31 91 LEU A N 1
ATOM 778 C CA . LEU A 1 94 ? 2.064 -4.794 -12.574 1.00 44.34 91 LEU A CA 1
ATOM 779 C C . LEU A 1 94 ? 2.599 -5.957 -13.398 1.00 44.39 91 LEU A C 1
ATOM 780 O O . LEU A 1 94 ? 3.810 -6.073 -13.586 1.00 45.06 91 LEU A O 1
ATOM 785 N N . VAL A 1 95 ? 1.682 -6.825 -13.863 1.00 43.59 92 VAL A N 1
ATOM 786 C CA . VAL A 1 95 ? 2.055 -7.944 -14.710 1.00 43.61 92 VAL A CA 1
ATOM 787 C C . VAL A 1 95 ? 2.644 -7.374 -16.002 1.00 42.45 92 VAL A C 1
ATOM 788 O O . VAL A 1 95 ? 3.703 -7.811 -16.411 1.00 43.65 92 VAL A O 1
ATOM 792 N N . TRP A 1 96 ? 1.961 -6.409 -16.641 1.00 41.31 93 TRP A N 1
ATOM 793 C CA . TRP A 1 96 ? 2.505 -5.784 -17.864 1.00 42.70 93 TRP A CA 1
ATOM 794 C C . TRP A 1 96 ? 3.915 -5.242 -17.693 1.00 42.59 93 TRP A C 1
ATOM 795 O O . TRP A 1 96 ? 4.830 -5.530 -18.494 1.00 41.92 93 TRP A O 1
ATOM 806 N N . ASN A 1 97 ? 4.089 -4.415 -16.659 1.00 43.43 94 ASN A N 1
ATOM 807 C CA . ASN A 1 97 ? 5.386 -3.853 -16.390 1.00 43.83 94 ASN A CA 1
ATOM 808 C C . ASN A 1 97 ? 6.429 -4.968 -16.220 1.00 44.60 94 ASN A C 1
ATOM 809 O O . ASN A 1 97 ? 7.534 -4.876 -16.732 1.00 43.96 94 ASN A O 1
ATOM 814 N N . ALA A 1 98 ? 6.093 -6.009 -15.464 1.00 45.24 95 ALA A N 1
ATOM 815 C CA . ALA A 1 98 ? 7.047 -7.097 -15.238 1.00 45.50 95 ALA A CA 1
ATOM 816 C C . ALA A 1 98 ? 7.471 -7.751 -16.584 1.00 45.98 95 ALA A C 1
ATOM 817 O O . ALA A 1 98 ? 8.667 -7.963 -16.867 1.00 46.75 95 ALA A O 1
ATOM 819 N N . ILE A 1 99 ? 6.504 -8.061 -17.443 1.00 46.41 96 ILE A N 1
ATOM 820 C CA . ILE A 1 99 ? 6.838 -8.582 -18.763 1.00 46.52 96 ILE A CA 1
ATOM 821 C C . ILE A 1 99 ? 7.861 -7.676 -19.510 1.00 48.18 96 ILE A C 1
ATOM 822 O O . ILE A 1 99 ? 8.870 -8.150 -20.081 1.00 47.98 96 ILE A O 1
ATOM 827 N N . LYS A 1 100 ? 7.597 -6.378 -19.511 1.00 49.96 97 LYS A N 1
ATOM 828 C CA . LYS A 1 100 ? 8.436 -5.402 -20.224 1.00 51.30 97 LYS A CA 1
ATOM 829 C C . LYS A 1 100 ? 9.844 -5.279 -19.596 1.00 50.99 97 LYS A C 1
ATOM 830 O O . LYS A 1 100 ? 10.815 -4.970 -20.279 1.00 49.98 97 LYS A O 1
ATOM 836 N N . ARG A 1 101 ? 9.926 -5.493 -18.288 1.00 50.69 98 ARG A N 1
ATOM 837 C CA . ARG A 1 101 ? 11.203 -5.420 -17.580 1.00 51.97 98 ARG A CA 1
ATOM 838 C C . ARG A 1 101 ? 12.007 -6.714 -17.670 1.00 50.81 98 ARG A C 1
ATOM 839 O O . ARG A 1 101 ? 13.212 -6.682 -17.631 1.00 51.36 98 ARG A O 1
ATOM 847 N N . VAL A 1 102 ? 11.328 -7.849 -17.781 1.00 50.36 99 VAL A N 1
ATOM 848 C CA . VAL A 1 102 ? 11.971 -9.173 -17.635 1.00 49.86 99 VAL A CA 1
ATOM 849 C C . VAL A 1 102 ? 12.218 -9.818 -19.006 1.00 49.74 99 VAL A C 1
ATOM 850 O O . VAL A 1 102 ? 13.250 -10.432 -19.209 1.00 48.30 99 VAL A O 1
ATOM 854 N N . LEU A 1 103 ? 11.297 -9.656 -19.956 1.00 51.37 100 LEU A N 1
ATOM 855 C CA . LEU A 1 103 ? 11.445 -10.310 -21.271 1.00 53.15 100 LEU A CA 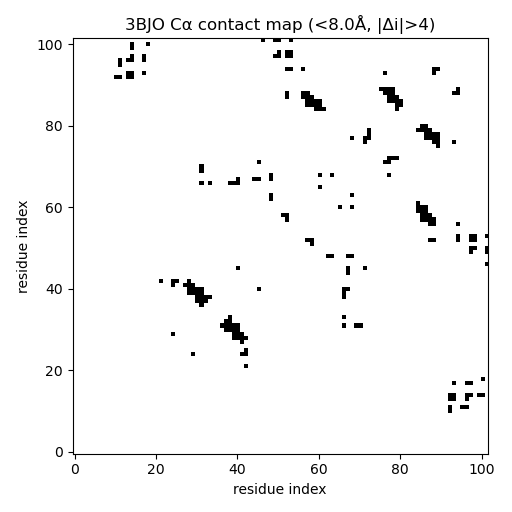1
ATOM 856 C C . LEU A 1 103 ? 12.025 -9.419 -22.347 1.00 54.34 100 LEU A C 1
ATOM 857 O O . LEU A 1 103 ? 12.248 -9.838 -23.515 1.00 55.13 100 LEU A O 1
#

Organism: Methanocaldococcus jannaschii (strain ATCC 43067 / DSM 2661 / JAL-1 / JCM 10045 / NBRC 10044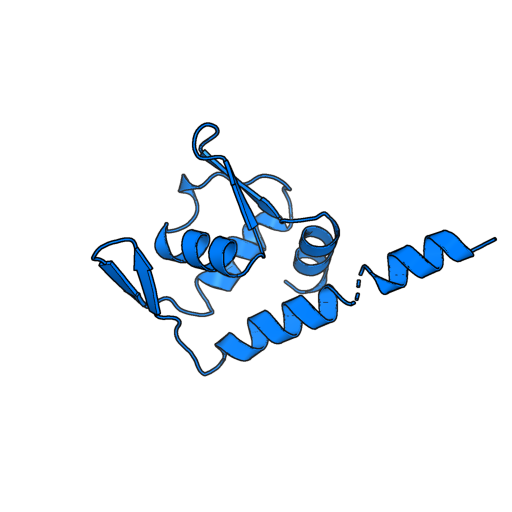0) (NCBI:txid243232)

Sequence (102 aa):
SNALKDVLNILLDEISKLKDFLSNLDYIKPKVNIEEEIIEIRKEEDIINALKLFKGKYEIEVDKIPKAVYVYLVKKNILFLYPQRGTLKPQSFLVWNAIKRVL